Protein AF-A0A3D1VJ52-F1 (afdb_monomer_lite)

Structure (mmCIF, N/CA/C/O backbone):
data_AF-A0A3D1VJ52-F1
#
_entry.id   AF-A0A3D1VJ52-F1
#
loop_
_atom_site.group_PDB
_atom_site.id
_atom_site.type_symbol
_atom_site.label_atom_id
_atom_site.label_alt_id
_atom_site.label_comp_id
_atom_site.label_asym_id
_atom_site.label_entity_id
_atom_site.label_seq_id
_atom_site.pdbx_PDB_ins_code
_atom_site.Cartn_x
_atom_site.Cartn_y
_atom_site.Cartn_z
_atom_site.occupancy
_atom_site.B_iso_or_equiv
_atom_site.auth_seq_id
_atom_site.auth_comp_id
_atom_site.auth_asym_id
_atom_site.auth_atom_id
_atom_site.pdbx_PDB_model_num
ATOM 1 N N . MET A 1 1 ? -23.218 4.748 10.343 1.00 81.62 1 MET A N 1
ATOM 2 C CA . MET A 1 1 ? -22.519 5.219 9.128 1.00 81.62 1 MET A CA 1
ATOM 3 C C . MET A 1 1 ? -21.087 4.731 9.222 1.00 81.62 1 MET A C 1
ATOM 5 O O . MET A 1 1 ? -20.481 4.952 10.263 1.00 81.62 1 MET A O 1
ATOM 9 N N . TYR A 1 2 ? -20.589 4.026 8.209 1.00 93.44 2 TYR A N 1
ATOM 10 C CA . TYR A 1 2 ? -19.202 3.558 8.177 1.00 93.44 2 TYR A CA 1
ATOM 11 C C . TYR A 1 2 ? -18.296 4.654 7.605 1.00 93.44 2 TYR A C 1
ATOM 13 O O . TYR A 1 2 ? -18.704 5.356 6.679 1.00 93.44 2 TYR A O 1
ATOM 21 N N . ARG A 1 3 ? -17.099 4.829 8.175 1.00 97.44 3 ARG A N 1
ATOM 22 C CA . ARG A 1 3 ? -16.109 5.828 7.734 1.00 97.44 3 ARG A CA 1
ATOM 23 C C . ARG A 1 3 ? -14.846 5.117 7.277 1.00 97.44 3 ARG A C 1
ATOM 25 O O . ARG A 1 3 ? -14.302 4.321 8.040 1.00 97.44 3 ARG A O 1
ATOM 32 N N . TYR A 1 4 ? -14.384 5.447 6.078 1.00 98.19 4 TYR A N 1
ATOM 33 C CA . TYR A 1 4 ? -13.185 4.867 5.488 1.00 98.19 4 TYR A CA 1
ATOM 34 C C . TYR A 1 4 ? -12.206 5.957 5.071 1.00 98.19 4 TYR A C 1
ATOM 36 O O . TYR A 1 4 ? -12.618 6.988 4.542 1.00 98.19 4 TYR A O 1
ATOM 44 N N . GLU A 1 5 ? -10.925 5.724 5.341 1.00 98.19 5 GLU A N 1
ATOM 45 C CA . GLU A 1 5 ? -9.825 6.443 4.700 1.00 98.19 5 GLU A CA 1
ATOM 46 C C . GLU A 1 5 ? -9.485 5.717 3.404 1.00 98.19 5 GLU A C 1
ATOM 48 O O . GLU A 1 5 ? -9.156 4.535 3.443 1.00 98.19 5 GLU A O 1
ATOM 53 N N . THR A 1 6 ? -9.585 6.388 2.265 1.00 98.12 6 THR A N 1
ATOM 54 C CA . THR A 1 6 ? -9.396 5.750 0.958 1.00 98.12 6 THR A CA 1
ATOM 55 C C . THR A 1 6 ? -7.989 5.939 0.406 1.00 98.12 6 THR A C 1
ATOM 57 O O . THR A 1 6 ? -7.611 5.206 -0.501 1.00 98.12 6 THR A O 1
ATOM 60 N N . HIS A 1 7 ? -7.196 6.871 0.938 1.00 98.25 7 HIS A N 1
ATOM 61 C CA . HIS A 1 7 ? -5.847 7.157 0.446 1.00 98.25 7 HIS A CA 1
ATOM 62 C C . HIS A 1 7 ? -4.898 7.359 1.624 1.00 98.25 7 HIS A C 1
ATOM 64 O O . HIS A 1 7 ? -4.872 8.415 2.255 1.00 98.25 7 HIS A O 1
ATOM 70 N N . CYS A 1 8 ? -4.099 6.338 1.934 1.00 98.31 8 CYS A N 1
ATOM 71 C CA . CYS A 1 8 ? -3.202 6.375 3.081 1.00 98.31 8 CYS A CA 1
ATOM 72 C C . CYS A 1 8 ? -1.838 5.760 2.782 1.00 98.31 8 CYS A C 1
ATOM 74 O O . CYS A 1 8 ? -1.739 4.628 2.312 1.00 98.31 8 CYS A O 1
ATOM 76 N N . HIS A 1 9 ? -0.781 6.500 3.116 1.00 98.56 9 HIS A N 1
ATOM 77 C CA . HIS A 1 9 ? 0.603 6.067 2.953 1.00 98.56 9 HIS A CA 1
ATOM 78 C C . HIS A 1 9 ? 1.212 5.663 4.294 1.00 98.56 9 HIS A C 1
ATOM 80 O O . HIS A 1 9 ? 0.961 6.279 5.335 1.00 98.56 9 HIS A O 1
ATOM 86 N N . THR A 1 10 ? 2.081 4.663 4.257 1.00 98.69 10 THR A N 1
ATOM 87 C CA . THR A 1 10 ? 2.815 4.133 5.399 1.00 98.69 10 THR A CA 1
ATOM 88 C C . THR A 1 10 ? 4.309 4.380 5.241 1.00 98.69 10 THR A C 1
ATOM 90 O O . THR A 1 10 ? 4.862 4.411 4.138 1.00 98.69 10 THR A O 1
ATOM 93 N N . LYS A 1 11 ? 4.995 4.565 6.372 1.00 98.25 11 LYS A N 1
ATOM 94 C CA . LYS A 1 11 ? 6.449 4.790 6.400 1.00 98.25 11 LYS A CA 1
ATOM 95 C C . LYS A 1 11 ? 7.238 3.616 5.805 1.00 98.25 11 LYS A C 1
ATOM 97 O O . LYS A 1 11 ? 8.386 3.790 5.406 1.00 98.25 11 LYS A O 1
ATOM 102 N N . GLU A 1 12 ? 6.664 2.419 5.809 1.00 98.00 12 GLU A N 1
ATOM 103 C CA . GLU A 1 12 ? 7.287 1.204 5.296 1.00 98.00 12 GLU A CA 1
ATOM 104 C C . GLU A 1 12 ? 7.681 1.292 3.821 1.00 98.00 12 GLU A C 1
ATOM 106 O O . GLU A 1 12 ? 8.681 0.688 3.436 1.00 98.00 12 GLU A O 1
ATOM 111 N N . VAL A 1 13 ? 6.912 2.029 3.019 1.00 96.56 13 VAL A N 1
ATOM 112 C CA . VAL A 1 13 ? 7.064 2.052 1.558 1.00 96.56 13 VAL A CA 1
ATOM 113 C C . VAL A 1 13 ? 7.175 3.481 1.043 1.00 96.56 13 VAL A C 1
ATOM 115 O O . VAL A 1 13 ? 8.089 3.811 0.284 1.00 96.56 13 VAL A O 1
ATOM 118 N N . SER A 1 14 ? 6.279 4.359 1.487 1.00 95.81 14 SER A N 1
ATOM 119 C CA . SER A 1 14 ? 6.178 5.715 0.965 1.00 95.81 14 SER A CA 1
ATOM 120 C C . SER A 1 14 ? 7.110 6.671 1.697 1.00 95.81 14 SER A C 1
ATOM 122 O O . SER A 1 14 ? 6.922 6.980 2.873 1.00 95.81 14 SER A O 1
ATOM 124 N N . LEU A 1 15 ? 8.078 7.238 0.974 1.00 93.19 15 LEU A N 1
ATOM 125 C CA . LEU A 1 15 ? 9.044 8.201 1.524 1.00 93.19 15 LEU A CA 1
ATOM 126 C C . LEU A 1 15 ? 8.397 9.462 2.124 1.00 93.19 15 LEU A C 1
ATOM 128 O O . LEU A 1 15 ? 8.981 10.097 3.002 1.00 93.19 15 LEU A O 1
ATOM 132 N N . CYS A 1 16 ? 7.203 9.837 1.660 1.00 95.00 16 CYS A N 1
ATOM 133 C CA . CYS A 1 16 ? 6.459 10.978 2.191 1.00 95.00 16 CYS A CA 1
ATOM 134 C C . CYS A 1 16 ? 5.788 10.682 3.545 1.00 95.00 16 CYS A C 1
ATOM 136 O O . CYS A 1 16 ? 5.438 11.612 4.276 1.00 95.00 16 CYS A O 1
ATOM 138 N N . ALA A 1 17 ? 5.613 9.407 3.902 1.00 96.94 17 ALA A N 1
ATOM 139 C CA . ALA A 1 17 ? 4.958 8.995 5.130 1.00 96.94 17 ALA A CA 1
ATOM 140 C C . ALA A 1 17 ? 5.959 8.861 6.283 1.00 96.94 17 ALA A C 1
ATOM 142 O O . ALA A 1 17 ? 7.082 8.379 6.144 1.00 96.94 17 ALA A O 1
ATOM 143 N N . LYS A 1 18 ? 5.533 9.289 7.474 1.00 97.31 18 LYS A N 1
ATOM 144 C CA . LYS A 1 18 ? 6.360 9.263 8.696 1.00 97.31 18 LYS A CA 1
ATOM 145 C C . LYS A 1 18 ? 5.834 8.305 9.761 1.00 97.31 18 LYS A C 1
ATOM 147 O O . LYS A 1 18 ? 6.531 8.045 10.741 1.00 97.31 18 LYS A O 1
ATOM 152 N N . ILE A 1 19 ? 4.620 7.794 9.579 1.00 98.12 19 ILE A N 1
ATOM 153 C CA . ILE A 1 19 ? 3.909 6.983 10.565 1.00 98.12 19 ILE A CA 1
ATOM 154 C C . ILE A 1 19 ? 3.955 5.515 10.113 1.00 98.12 19 ILE A C 1
ATOM 156 O O . ILE A 1 19 ? 3.621 5.237 8.961 1.00 98.12 19 ILE A O 1
ATOM 160 N N . PRO A 1 20 ? 4.383 4.575 10.977 1.00 98.56 20 PRO A N 1
ATOM 161 C CA . PRO A 1 20 ? 4.325 3.147 10.672 1.00 98.56 20 PRO A CA 1
ATOM 162 C C . PRO A 1 20 ? 2.888 2.664 10.461 1.00 98.56 20 PRO A C 1
ATOM 164 O O . PRO A 1 20 ? 1.982 3.107 11.173 1.00 98.56 20 PRO A O 1
ATOM 167 N N . ALA A 1 21 ? 2.698 1.691 9.574 1.00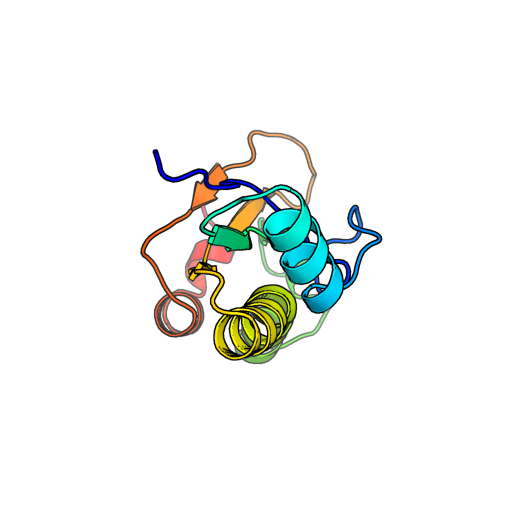 98.62 21 ALA A N 1
ATOM 168 C CA . ALA A 1 21 ? 1.401 1.102 9.228 1.00 98.62 21 ALA A CA 1
ATOM 169 C C . ALA A 1 21 ? 0.516 0.768 10.449 1.00 98.62 21 ALA A C 1
ATOM 171 O O . ALA A 1 21 ? -0.651 1.151 10.518 1.00 98.62 21 ALA A O 1
ATOM 172 N N . LYS A 1 22 ? 1.086 0.127 11.477 1.00 98.56 22 LYS A N 1
ATOM 173 C CA . LYS A 1 22 ? 0.363 -0.219 12.716 1.00 98.56 22 LYS A CA 1
ATOM 174 C C . LYS A 1 22 ? -0.198 1.002 13.456 1.00 98.56 22 LYS A C 1
ATOM 176 O O . LYS A 1 22 ? -1.293 0.943 14.014 1.00 98.56 22 LYS A O 1
ATOM 181 N N . GLU A 1 23 ? 0.550 2.101 13.484 1.00 98.75 23 GLU A N 1
ATOM 182 C CA . GLU A 1 23 ? 0.133 3.323 14.175 1.00 98.75 23 GLU A CA 1
ATOM 183 C C . GLU A 1 23 ? -0.866 4.136 13.347 1.00 98.75 23 GLU A C 1
ATOM 185 O O . GLU A 1 23 ? -1.752 4.763 13.925 1.00 98.75 23 GLU A O 1
ATOM 190 N N . VAL A 1 24 ? -0.811 4.041 12.013 1.00 98.56 24 VAL A N 1
ATOM 191 C CA . VAL A 1 24 ? -1.874 4.536 11.124 1.00 98.56 24 VAL A CA 1
ATOM 192 C C . VAL A 1 24 ? -3.206 3.851 11.456 1.00 98.56 24 VAL A C 1
ATOM 194 O O . VAL A 1 24 ? -4.194 4.528 11.744 1.00 98.56 24 VAL A O 1
ATOM 197 N N . VAL A 1 25 ? -3.233 2.515 11.517 1.00 98.81 25 VAL A N 1
ATOM 198 C CA . VAL A 1 25 ? -4.443 1.745 11.868 1.00 98.81 25 VAL A CA 1
ATOM 199 C C . VAL A 1 25 ? -4.971 2.141 13.251 1.00 98.81 25 VAL A C 1
ATOM 201 O O . VAL A 1 25 ? -6.159 2.436 13.415 1.00 98.81 25 VAL A O 1
ATOM 204 N N . ARG A 1 26 ? -4.084 2.210 14.256 1.00 98.75 26 ARG A N 1
ATOM 205 C CA . ARG A 1 26 ? -4.443 2.638 15.618 1.00 98.75 26 ARG A CA 1
ATOM 206 C C . ARG A 1 26 ? -5.048 4.043 15.625 1.00 98.75 26 ARG A C 1
ATOM 208 O O . ARG A 1 26 ? -6.028 4.284 16.335 1.00 98.75 26 ARG A O 1
ATOM 215 N N . PHE A 1 27 ? -4.462 4.965 14.864 1.00 98.50 27 PHE A N 1
ATOM 216 C CA . PHE A 1 27 ? -4.940 6.337 14.753 1.00 98.50 27 PHE A CA 1
ATOM 217 C C . PHE A 1 27 ? -6.367 6.376 14.205 1.00 98.50 27 PHE A C 1
ATOM 219 O O . PHE A 1 27 ? -7.250 6.908 14.880 1.00 98.50 27 PHE A O 1
ATOM 226 N N . TYR A 1 28 ? -6.623 5.755 13.052 1.00 98.44 28 TYR A N 1
ATOM 227 C CA . TYR A 1 28 ? -7.949 5.770 12.427 1.00 98.44 28 TYR A CA 1
ATOM 228 C C . TYR A 1 28 ? -9.012 5.076 13.284 1.00 98.44 28 TYR A C 1
ATOM 230 O O . TYR A 1 28 ? -10.108 5.619 13.449 1.00 98.44 28 TYR A O 1
ATOM 238 N N . LYS A 1 29 ? -8.670 3.971 13.961 1.00 98.06 29 LYS A N 1
ATOM 239 C CA . LYS A 1 29 ? -9.552 3.359 14.969 1.00 98.06 29 LYS A CA 1
ATOM 240 C C . LYS A 1 29 ? -9.953 4.350 16.058 1.00 98.06 29 LYS A C 1
ATOM 242 O O . LYS A 1 29 ? -11.131 4.470 16.387 1.00 98.06 29 LYS A O 1
ATOM 247 N N . LYS A 1 30 ? -8.985 5.084 16.620 1.00 98.19 30 LYS A N 1
ATOM 248 C CA . LYS A 1 30 ? -9.240 6.087 17.668 1.00 98.19 30 LYS A CA 1
ATOM 249 C C . LYS A 1 30 ? -10.135 7.228 17.170 1.00 98.19 30 LYS A C 1
ATOM 251 O O . LYS A 1 30 ? -10.895 7.776 17.961 1.00 98.19 30 LYS A O 1
ATOM 256 N N . GLN A 1 31 ? -10.070 7.559 15.880 1.00 97.75 31 GLN A N 1
ATOM 257 C CA . GLN A 1 31 ? -10.942 8.553 15.243 1.00 97.75 31 GLN A CA 1
ATOM 258 C C . GLN A 1 31 ? -12.338 8.010 14.871 1.00 97.75 31 GLN A C 1
ATOM 260 O O . GLN A 1 31 ? -13.154 8.748 14.315 1.00 97.75 31 GLN A O 1
ATOM 265 N N . GLY A 1 32 ? -12.629 6.739 15.168 1.00 97.31 32 GLY A N 1
ATOM 266 C CA . GLY A 1 32 ? -13.921 6.110 14.888 1.00 97.31 32 GLY A CA 1
ATOM 267 C C . GLY A 1 32 ? -14.110 5.694 13.428 1.00 97.31 32 GLY A C 1
ATOM 268 O O . GLY A 1 32 ? -15.248 5.629 12.962 1.00 97.31 32 GLY A O 1
ATOM 269 N N . TYR A 1 33 ? -13.020 5.452 12.694 1.00 98.38 33 TYR A N 1
ATOM 270 C CA . TYR A 1 33 ? -13.090 4.881 11.350 1.00 98.38 33 TYR A CA 1
ATOM 271 C C . TYR A 1 33 ? -13.354 3.381 11.421 1.00 98.38 33 TYR A C 1
ATOM 273 O O . TYR A 1 33 ? -12.875 2.687 12.316 1.00 98.38 33 TYR A O 1
ATOM 281 N N . THR A 1 34 ? -14.125 2.902 10.454 1.00 98.44 34 THR A N 1
ATOM 282 C CA . THR A 1 34 ? -14.412 1.482 10.249 1.00 98.44 34 THR A CA 1
ATOM 283 C C . THR A 1 34 ? -13.226 0.784 9.602 1.00 98.44 34 THR A C 1
ATOM 285 O O . THR A 1 34 ? -12.873 -0.322 9.998 1.00 98.44 34 THR A O 1
ATOM 288 N N . GLY A 1 35 ? -12.570 1.462 8.661 1.00 98.44 35 GLY A N 1
ATOM 289 C CA . GLY A 1 35 ? -11.429 0.906 7.959 1.00 98.44 35 GLY A CA 1
ATOM 290 C C . GLY A 1 35 ? -10.623 1.926 7.174 1.00 98.44 35 GLY A C 1
ATOM 291 O O . GLY A 1 35 ? -10.904 3.128 7.196 1.00 98.44 35 GLY A O 1
ATOM 292 N N . LEU A 1 36 ? -9.616 1.423 6.474 1.00 98.62 36 LEU A N 1
ATOM 293 C CA . LEU A 1 36 ? -8.723 2.205 5.635 1.00 98.62 36 LEU A CA 1
ATOM 294 C C . LEU A 1 36 ? -8.147 1.381 4.484 1.00 98.62 36 LEU A C 1
ATOM 296 O O . LEU A 1 36 ? -7.992 0.164 4.578 1.00 98.62 36 LEU A O 1
ATOM 300 N N . PHE A 1 37 ? -7.789 2.079 3.419 1.00 98.75 37 PHE A N 1
ATOM 301 C CA . PHE A 1 37 ? -7.038 1.553 2.294 1.00 98.75 37 PHE A CA 1
ATOM 302 C C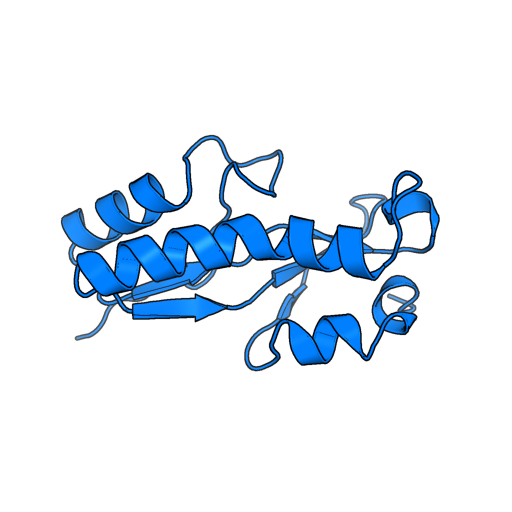 . PHE A 1 37 ? -5.591 2.007 2.443 1.00 98.75 37 PHE A C 1
ATOM 304 O O . PHE A 1 37 ? -5.322 3.201 2.589 1.00 98.75 37 PHE A O 1
ATOM 311 N N . ILE A 1 38 ? -4.663 1.055 2.419 1.00 98.75 38 ILE A N 1
ATOM 312 C CA . ILE A 1 38 ? -3.250 1.390 2.262 1.00 98.75 38 ILE A CA 1
ATOM 313 C C . ILE A 1 38 ? -2.983 1.510 0.774 1.00 98.75 38 ILE A C 1
ATOM 315 O O . ILE A 1 38 ? -3.229 0.561 0.038 1.00 98.75 38 ILE A O 1
ATOM 319 N N . THR A 1 39 ? -2.509 2.675 0.354 1.00 98.62 39 THR A N 1
ATOM 320 C CA . THR A 1 39 ? -2.269 3.039 -1.044 1.00 98.62 39 THR A CA 1
ATOM 321 C C . THR A 1 39 ? -0.868 3.604 -1.186 1.00 98.62 39 THR A C 1
ATOM 323 O O . THR A 1 39 ? -0.682 4.708 -1.677 1.00 98.62 39 THR A O 1
ATOM 326 N N . ASP A 1 40 ? 0.121 2.875 -0.676 1.00 98.25 40 ASP A N 1
ATOM 327 C CA . ASP A 1 40 ? 1.510 3.307 -0.748 1.00 98.25 40 ASP A CA 1
ATOM 328 C C . ASP A 1 40 ? 1.968 3.576 -2.190 1.00 98.25 40 ASP A C 1
ATOM 330 O O . ASP A 1 40 ? 1.456 2.976 -3.141 1.00 98.25 40 ASP A O 1
ATOM 334 N N . HIS A 1 41 ? 2.958 4.465 -2.331 1.00 95.69 41 HIS A N 1
ATOM 335 C CA . HIS A 1 41 ? 3.542 4.802 -3.622 1.00 95.69 41 HIS A CA 1
ATOM 336 C C . HIS A 1 41 ? 4.086 3.558 -4.321 1.00 95.69 41 HIS A C 1
ATOM 338 O O . HIS A 1 41 ? 5.024 2.905 -3.854 1.00 95.69 41 HIS A O 1
ATOM 344 N N . PHE A 1 42 ? 3.562 3.317 -5.511 1.00 94.81 42 PHE A N 1
ATOM 345 C CA . PHE A 1 42 ? 4.041 2.340 -6.462 1.00 94.81 42 PHE A CA 1
ATOM 346 C C . PHE A 1 42 ? 4.739 3.062 -7.611 1.00 94.81 42 PHE A C 1
ATOM 348 O O . PHE A 1 42 ? 4.107 3.566 -8.539 1.00 94.81 42 PHE A O 1
ATOM 355 N N . LYS A 1 43 ? 6.069 3.131 -7.537 1.00 90.56 43 LYS A N 1
ATOM 356 C CA . LYS A 1 43 ? 6.885 3.775 -8.569 1.00 90.56 43 LYS A CA 1
ATOM 357 C C . LYS A 1 43 ? 6.859 2.991 -9.879 1.00 90.56 43 LYS A C 1
ATOM 359 O O . LYS A 1 43 ? 6.994 1.769 -9.891 1.00 90.56 43 LYS A O 1
ATOM 364 N N . CYS A 1 44 ? 6.738 3.719 -10.974 1.00 85.94 44 CYS A N 1
ATOM 365 C CA . CYS A 1 44 ? 6.639 3.195 -12.333 1.00 85.94 44 CYS A CA 1
ATOM 366 C C . CYS A 1 44 ? 7.286 4.166 -13.333 1.00 85.94 44 CYS A C 1
ATOM 368 O O . CYS A 1 44 ? 7.679 5.268 -12.957 1.00 85.94 44 CYS A O 1
ATOM 370 N N . GLY A 1 45 ? 7.400 3.782 -14.604 1.00 84.81 45 GLY A N 1
ATOM 371 C CA . GLY A 1 45 ? 8.117 4.559 -15.626 1.00 84.81 45 GLY A CA 1
ATOM 372 C C . GLY A 1 45 ? 9.366 3.852 -16.163 1.00 84.81 45 GLY A C 1
ATOM 373 O O . GLY A 1 45 ? 10.260 4.491 -16.714 1.00 84.81 45 GLY A O 1
ATOM 374 N N . GLY A 1 46 ? 9.444 2.530 -16.004 1.00 86.56 46 GLY A N 1
ATOM 375 C CA . GLY A 1 46 ? 10.499 1.668 -16.534 1.00 86.56 46 GLY A CA 1
ATOM 376 C C . GLY A 1 46 ? 11.475 1.127 -15.489 1.00 86.56 46 GLY A C 1
ATOM 377 O O . GLY A 1 46 ? 11.385 1.432 -14.299 1.00 86.56 46 GLY A O 1
ATOM 378 N N . ASP A 1 47 ? 12.441 0.334 -15.958 1.00 87.19 47 ASP A N 1
ATOM 379 C CA . ASP A 1 47 ? 13.318 -0.517 -15.132 1.00 87.19 47 ASP A CA 1
ATOM 380 C C . ASP A 1 47 ? 14.101 0.228 -14.045 1.00 87.19 47 ASP A C 1
ATOM 382 O O . ASP A 1 47 ? 14.404 -0.326 -12.990 1.00 87.19 47 ASP A O 1
ATOM 386 N N . HIS A 1 48 ? 14.385 1.514 -14.257 1.00 85.81 48 HIS A N 1
ATOM 387 C CA . HIS A 1 48 ? 15.081 2.350 -13.280 1.00 85.81 48 HIS A CA 1
ATOM 388 C C . HIS A 1 48 ? 14.336 2.466 -11.933 1.00 85.81 48 HIS A C 1
ATOM 390 O O . HIS A 1 48 ? 14.956 2.759 -10.910 1.00 85.81 48 HIS A O 1
ATOM 396 N N . CYS A 1 49 ? 13.027 2.194 -11.900 1.00 86.50 49 CYS A N 1
ATOM 397 C CA . CYS A 1 49 ? 12.235 2.167 -10.668 1.00 86.50 49 CYS A CA 1
ATOM 398 C C . CYS A 1 49 ? 12.620 1.015 -9.734 1.00 86.50 49 CYS A C 1
ATOM 400 O O . CYS A 1 49 ? 12.431 1.129 -8.520 1.00 86.50 49 CYS A O 1
ATOM 402 N N . LEU A 1 50 ? 13.165 -0.077 -10.283 1.00 88.75 50 LEU A N 1
ATOM 403 C CA . LEU A 1 50 ? 13.481 -1.287 -9.528 1.00 88.75 50 LEU A CA 1
ATOM 404 C C . LEU A 1 50 ? 14.705 -1.118 -8.620 1.00 88.75 50 LEU A C 1
ATOM 406 O O . LEU A 1 50 ? 14.823 -1.856 -7.646 1.00 88.75 50 LEU A O 1
ATOM 410 N N . GLN A 1 51 ? 15.581 -0.135 -8.876 1.00 86.00 51 GLN A N 1
ATOM 411 C CA . GLN A 1 51 ? 16.791 0.122 -8.073 1.00 86.00 51 GLN A CA 1
ATOM 412 C C . GLN A 1 51 ? 17.613 -1.161 -7.830 1.00 86.00 51 GLN A C 1
ATOM 414 O O . GLN A 1 51 ? 17.875 -1.532 -6.686 1.00 86.00 51 GLN A O 1
ATOM 419 N N . ASP A 1 52 ? 17.950 -1.870 -8.911 1.00 86.31 52 ASP A N 1
ATOM 420 C CA . ASP A 1 52 ? 18.687 -3.147 -8.922 1.00 86.31 52 ASP A CA 1
ATOM 421 C C . ASP A 1 52 ? 17.980 -4.341 -8.246 1.00 86.31 52 ASP A C 1
ATOM 423 O O . ASP A 1 52 ? 18.572 -5.408 -8.068 1.00 86.31 52 ASP A O 1
ATOM 427 N N . LYS A 1 53 ? 16.700 -4.206 -7.877 1.00 90.81 53 LYS A N 1
ATOM 428 C CA . LYS A 1 53 ? 15.891 -5.307 -7.332 1.00 90.81 53 LYS A CA 1
ATOM 429 C C . LYS A 1 53 ? 15.249 -6.138 -8.444 1.00 90.81 53 LYS A C 1
ATOM 431 O O . LYS A 1 53 ? 14.932 -5.626 -9.513 1.00 90.81 53 LYS A O 1
ATOM 436 N N . SER A 1 54 ? 14.972 -7.413 -8.152 1.00 95.69 54 SER A N 1
ATOM 437 C CA . SER A 1 54 ? 14.050 -8.203 -8.978 1.00 95.69 54 SER A CA 1
ATOM 438 C C . SER A 1 54 ? 12.624 -7.657 -8.868 1.00 95.69 54 SER A C 1
ATOM 440 O O . SER A 1 54 ? 12.278 -7.016 -7.867 1.00 95.69 54 SER A O 1
ATOM 442 N N . TRP A 1 55 ? 11.784 -7.957 -9.860 1.00 95.62 55 TRP A N 1
ATOM 443 C CA . TRP A 1 55 ? 10.365 -7.603 -9.825 1.00 95.62 55 TRP A CA 1
ATOM 444 C C . TRP A 1 55 ? 9.675 -8.130 -8.568 1.00 95.62 55 TRP A C 1
ATOM 446 O O . TRP A 1 55 ? 9.004 -7.378 -7.866 1.00 95.62 55 TRP A O 1
ATOM 456 N N . GLU A 1 56 ? 9.909 -9.394 -8.212 1.00 97.12 56 GLU A N 1
ATOM 457 C CA . GLU A 1 56 ? 9.287 -9.992 -7.033 1.00 97.12 56 GLU A CA 1
ATOM 458 C C . GLU A 1 56 ? 9.711 -9.253 -5.765 1.00 97.12 56 GLU A C 1
ATOM 460 O O . GLU A 1 56 ? 8.876 -8.889 -4.940 1.00 97.12 56 GLU A O 1
ATOM 465 N N . THR A 1 57 ? 11.007 -8.959 -5.626 1.00 97.31 57 THR A N 1
ATOM 466 C CA . THR A 1 57 ? 11.532 -8.210 -4.475 1.00 97.31 57 THR A CA 1
ATOM 467 C C . THR A 1 57 ? 10.929 -6.809 -4.400 1.00 97.31 57 THR A C 1
ATOM 469 O O . THR A 1 57 ? 10.643 -6.315 -3.303 1.00 97.31 57 THR A O 1
ATOM 472 N N . TYR A 1 58 ? 10.730 -6.161 -5.549 1.00 96.44 58 TYR A N 1
ATOM 473 C CA . TYR A 1 58 ? 10.058 -4.873 -5.631 1.00 96.44 58 TYR A CA 1
ATOM 474 C C . TYR A 1 58 ? 8.610 -4.972 -5.137 1.00 96.44 58 TYR A C 1
ATOM 476 O O . TYR A 1 58 ? 8.261 -4.264 -4.194 1.00 96.44 58 TYR A O 1
ATOM 484 N N . ILE A 1 59 ? 7.812 -5.912 -5.655 1.00 97.69 59 ILE A N 1
ATOM 485 C CA . ILE A 1 59 ? 6.414 -6.109 -5.238 1.00 97.69 59 ILE A CA 1
ATOM 486 C C . ILE A 1 59 ? 6.293 -6.451 -3.753 1.00 97.69 59 ILE A C 1
ATOM 488 O O . ILE A 1 59 ? 5.515 -5.811 -3.041 1.00 97.69 59 ILE A O 1
ATOM 492 N N . TYR A 1 60 ? 7.099 -7.390 -3.247 1.00 97.56 60 TYR A N 1
ATOM 493 C CA . TYR A 1 60 ? 7.100 -7.725 -1.821 1.00 97.56 60 TYR A CA 1
ATOM 494 C C . TYR A 1 60 ? 7.444 -6.513 -0.956 1.00 97.56 60 TYR A C 1
ATOM 496 O O . TYR A 1 60 ? 6.849 -6.340 0.104 1.00 97.56 60 TYR A O 1
ATOM 504 N N . THR A 1 61 ? 8.380 -5.662 -1.397 1.00 96.12 61 THR A N 1
ATOM 505 C CA . THR A 1 61 ? 8.710 -4.417 -0.689 1.00 96.12 61 THR A CA 1
ATOM 506 C C . THR A 1 61 ? 7.531 -3.447 -0.713 1.00 96.12 61 THR A C 1
ATOM 508 O O . THR A 1 61 ? 7.142 -2.956 0.344 1.00 96.12 61 THR A O 1
ATOM 511 N N . SER A 1 62 ? 6.936 -3.213 -1.883 1.00 96.38 62 SER A N 1
ATOM 512 C CA . SER A 1 62 ? 5.830 -2.268 -2.075 1.00 96.38 62 SER A CA 1
ATOM 513 C C . SER A 1 62 ? 4.553 -2.669 -1.330 1.00 96.38 62 SER A C 1
ATOM 515 O O . SER A 1 62 ? 3.759 -1.807 -0.969 1.00 96.38 62 SER A O 1
ATOM 517 N N . CYS A 1 63 ? 4.372 -3.955 -1.020 1.00 98.06 63 CYS A N 1
ATOM 518 C CA . CYS A 1 63 ? 3.213 -4.445 -0.268 1.00 98.06 63 CYS A CA 1
ATOM 519 C C . CYS A 1 63 ? 3.427 -4.489 1.259 1.00 98.06 63 CYS A C 1
ATOM 521 O O . CYS A 1 63 ? 2.484 -4.786 1.997 1.00 98.06 63 CYS A O 1
ATOM 523 N N . GLN A 1 64 ? 4.630 -4.182 1.776 1.00 98.25 64 GLN A N 1
ATOM 524 C CA . GLN A 1 64 ? 4.918 -4.304 3.219 1.00 98.25 64 GLN A CA 1
ATOM 525 C C . GLN A 1 64 ? 4.038 -3.402 4.088 1.00 98.25 64 GLN A C 1
ATOM 527 O O . GLN A 1 64 ? 3.627 -3.817 5.175 1.00 98.25 64 GLN A O 1
ATOM 532 N N . GLY A 1 65 ? 3.749 -2.185 3.621 1.00 98.50 65 GLY A N 1
ATOM 533 C CA . GLY A 1 65 ? 2.878 -1.244 4.324 1.00 98.50 65 GLY A CA 1
ATOM 534 C C . GLY A 1 65 ? 1.486 -1.820 4.554 1.00 98.50 65 GLY A C 1
ATOM 535 O O . GLY A 1 65 ? 1.007 -1.871 5.690 1.00 98.50 65 GLY A O 1
ATOM 536 N N . TYR A 1 66 ? 0.882 -2.355 3.491 1.00 98.69 66 TYR A N 1
ATOM 537 C CA . TYR A 1 66 ? -0.402 -3.043 3.567 1.00 98.69 66 TYR A CA 1
ATOM 538 C C . TYR A 1 66 ? -0.344 -4.281 4.462 1.00 98.69 66 TYR A C 1
ATOM 540 O O . TYR A 1 66 ? -1.179 -4.406 5.352 1.00 98.69 66 TYR A O 1
ATOM 548 N N . ALA A 1 67 ? 0.644 -5.164 4.292 1.00 98.62 67 ALA A N 1
ATOM 549 C CA . ALA A 1 67 ? 0.731 -6.400 5.074 1.00 98.62 67 ALA A CA 1
ATOM 550 C C . ALA A 1 67 ? 0.765 -6.125 6.590 1.00 98.62 67 ALA A C 1
ATOM 552 O O . ALA A 1 67 ? 0.030 -6.746 7.362 1.00 98.62 67 ALA A O 1
ATOM 553 N N . ARG A 1 68 ? 1.556 -5.133 7.020 1.00 98.75 68 ARG A N 1
ATOM 554 C CA . ARG A 1 68 ? 1.631 -4.725 8.433 1.00 98.75 68 ARG A CA 1
ATOM 555 C C . ARG A 1 68 ? 0.368 -4.024 8.918 1.00 98.75 68 ARG A C 1
ATOM 557 O O . ARG A 1 68 ? -0.034 -4.214 10.066 1.00 98.75 68 ARG A O 1
ATOM 564 N N . ALA A 1 69 ? -0.252 -3.201 8.073 1.00 98.75 69 ALA A N 1
ATOM 565 C CA . ALA A 1 69 ? -1.529 -2.584 8.404 1.00 98.75 69 ALA A CA 1
ATOM 566 C C . ALA A 1 69 ? -2.614 -3.652 8.566 1.00 98.75 69 ALA A C 1
ATOM 568 O O . ALA A 1 69 ? -3.361 -3.599 9.534 1.00 98.75 69 ALA A O 1
ATOM 569 N N . LYS A 1 70 ? -2.667 -4.645 7.674 1.00 98.81 70 LYS A N 1
ATOM 570 C CA . LYS A 1 70 ? -3.648 -5.731 7.701 1.00 98.81 70 LYS A CA 1
ATOM 571 C C . LYS A 1 70 ? -3.537 -6.554 8.976 1.00 98.81 70 LYS A C 1
ATOM 573 O O . LYS A 1 70 ? -4.541 -6.740 9.653 1.00 98.81 70 LYS A O 1
ATOM 578 N N . GLU A 1 71 ? -2.321 -6.942 9.3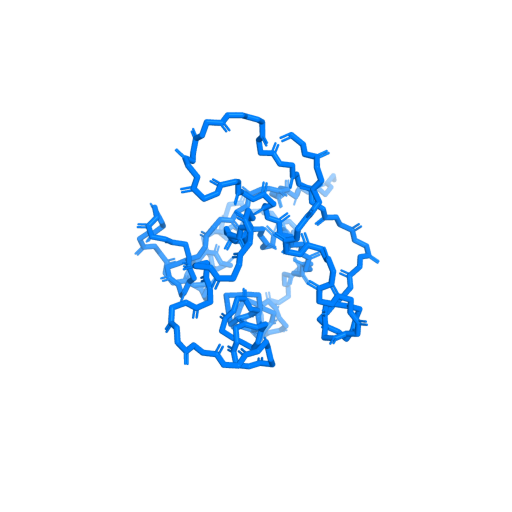58 1.00 98.75 71 GLU A N 1
ATOM 579 C CA . GLU A 1 71 ? -2.072 -7.627 10.632 1.00 98.75 71 GLU A CA 1
ATOM 580 C C . GLU A 1 71 ? -2.576 -6.799 11.829 1.00 98.75 71 GLU A C 1
ATOM 582 O O . GLU A 1 71 ? -3.274 -7.309 12.708 1.00 98.75 71 GLU A O 1
ATOM 587 N N . ALA A 1 72 ? -2.260 -5.500 11.862 1.00 98.75 72 ALA A N 1
ATOM 588 C CA . ALA A 1 72 ? -2.727 -4.610 12.921 1.00 98.75 72 ALA A CA 1
ATOM 589 C C . ALA A 1 72 ? -4.254 -4.426 12.902 1.00 98.75 72 ALA A C 1
ATOM 591 O O . ALA A 1 72 ? -4.876 -4.382 13.963 1.00 98.75 72 ALA A O 1
ATOM 592 N N . GLY A 1 73 ? -4.854 -4.325 11.717 1.00 98.69 73 GLY A N 1
ATOM 593 C CA . GLY A 1 73 ? -6.293 -4.194 11.509 1.00 98.69 73 GLY A CA 1
ATOM 594 C C . GLY A 1 73 ? -7.050 -5.401 12.035 1.00 98.69 73 GLY A C 1
ATOM 595 O O . GLY A 1 73 ? -7.974 -5.235 12.829 1.00 98.69 73 GLY A O 1
ATOM 596 N N . ASP A 1 74 ? -6.575 -6.605 11.719 1.00 98.69 74 ASP A N 1
ATOM 597 C CA . ASP A 1 74 ? -7.158 -7.868 12.183 1.00 98.69 74 ASP A CA 1
ATOM 598 C C . ASP A 1 74 ? -7.131 -7.984 13.710 1.00 98.69 74 ASP A C 1
ATOM 600 O O . ASP A 1 74 ? -8.118 -8.373 14.334 1.00 98.69 74 ASP A O 1
ATOM 604 N N . GLN A 1 75 ? -6.032 -7.564 14.342 1.00 98.50 75 GLN A N 1
ATOM 605 C CA . GLN A 1 75 ? -5.917 -7.530 15.805 1.00 98.50 75 GLN A CA 1
ATOM 606 C C . GLN A 1 75 ? -6.820 -6.469 16.449 1.00 98.50 75 GLN A C 1
ATOM 608 O O . GLN A 1 75 ? -7.224 -6.602 17.606 1.00 98.50 75 GLN A O 1
ATOM 613 N N . MET A 1 76 ? -7.100 -5.377 15.736 1.00 97.75 76 MET A N 1
ATOM 614 C CA . MET A 1 76 ? -7.817 -4.220 16.266 1.00 97.75 76 MET A CA 1
ATOM 615 C C . MET A 1 76 ? -9.285 -4.151 15.829 1.00 97.75 76 MET A C 1
ATOM 617 O O . MET A 1 76 ? -9.992 -3.279 16.336 1.00 97.75 76 MET A O 1
ATOM 621 N N . GLY A 1 77 ? -9.763 -5.037 14.958 1.00 97.75 77 GLY A N 1
ATOM 622 C CA . GLY A 1 77 ? -11.109 -4.961 14.386 1.00 97.75 77 GLY A CA 1
ATOM 623 C C . GLY A 1 77 ? -11.300 -3.720 13.512 1.00 97.75 77 GLY A C 1
ATOM 624 O O . GLY A 1 77 ? -12.282 -3.001 13.682 1.00 97.75 77 GLY A O 1
ATOM 625 N N . VAL A 1 78 ? -10.319 -3.427 12.656 1.00 98.50 78 VAL A N 1
ATOM 626 C CA . VAL A 1 78 ? -10.363 -2.358 11.648 1.00 98.50 78 VAL A CA 1
ATOM 627 C C . VAL A 1 78 ? -10.207 -3.006 10.284 1.00 98.50 78 VAL A C 1
ATOM 629 O O . VAL A 1 78 ? -9.243 -3.742 10.072 1.00 98.50 78 VAL A O 1
ATOM 632 N N . ASP A 1 79 ? -11.112 -2.705 9.360 1.00 98.56 79 ASP A N 1
ATOM 633 C CA . ASP A 1 79 ? -11.017 -3.234 8.003 1.00 98.56 79 ASP A CA 1
ATOM 634 C C . ASP A 1 79 ? -9.841 -2.570 7.280 1.00 98.56 79 ASP A C 1
ATOM 636 O O . ASP A 1 79 ? -9.753 -1.343 7.199 1.00 98.56 79 ASP A O 1
ATOM 640 N N . VAL A 1 80 ? -8.914 -3.373 6.765 1.00 98.69 80 VAL A N 1
ATOM 641 C CA . VAL A 1 80 ? -7.755 -2.873 6.021 1.00 98.69 80 VAL A CA 1
ATOM 642 C C . VAL A 1 80 ? -7.766 -3.472 4.631 1.00 98.69 80 VAL A C 1
ATOM 644 O O . VAL A 1 80 ? -7.742 -4.693 4.473 1.00 98.69 80 VAL A O 1
ATOM 647 N N . PHE A 1 81 ? -7.778 -2.598 3.633 1.00 98.62 81 PHE A N 1
ATOM 648 C CA . PHE A 1 81 ? -7.833 -2.964 2.227 1.00 98.62 81 PHE A CA 1
ATOM 649 C C . PHE A 1 81 ? -6.524 -2.627 1.526 1.00 98.62 81 PHE A C 1
ATOM 651 O O . PHE A 1 81 ? -5.848 -1.648 1.861 1.00 98.62 81 PHE A O 1
ATOM 658 N N . PHE A 1 82 ? -6.185 -3.453 0.541 1.00 98.62 82 PHE A N 1
ATOM 659 C CA . PHE A 1 82 ? -5.043 -3.223 -0.322 1.00 98.62 82 PHE A CA 1
ATOM 660 C C . PHE A 1 82 ? -5.420 -2.306 -1.483 1.00 98.62 82 PHE A C 1
ATOM 662 O O . PHE A 1 82 ? -6.482 -2.444 -2.095 1.00 98.62 82 PHE A O 1
ATOM 669 N N . GLY A 1 83 ? -4.511 -1.393 -1.783 1.00 98.38 83 GLY A N 1
ATOM 670 C CA . GLY A 1 83 ? -4.445 -0.632 -3.012 1.00 98.38 83 GLY A CA 1
ATOM 671 C C . GLY A 1 83 ? -3.025 -0.109 -3.187 1.00 98.38 83 GLY A C 1
ATOM 672 O O . GLY A 1 83 ? -2.129 -0.383 -2.385 1.00 98.38 83 GLY A O 1
ATOM 673 N N . TRP A 1 84 ? -2.815 0.673 -4.230 1.00 98.12 84 TRP A N 1
ATOM 674 C CA . TRP A 1 84 ? -1.568 1.405 -4.409 1.00 98.12 84 TRP A CA 1
ATOM 675 C C . TRP A 1 84 ? -1.829 2.715 -5.128 1.00 98.12 84 TRP A C 1
ATOM 677 O O . TRP A 1 84 ? -2.788 2.844 -5.894 1.00 98.12 84 TRP A O 1
ATOM 687 N N . GLU A 1 85 ? -0.967 3.687 -4.871 1.00 96.94 85 GLU A N 1
ATOM 688 C CA . GLU A 1 85 ? -0.899 4.892 -5.680 1.00 96.94 85 GLU A CA 1
ATOM 689 C C . GLU A 1 85 ? 0.128 4.660 -6.783 1.00 96.94 85 GLU A C 1
ATOM 691 O O . GLU A 1 85 ? 1.329 4.579 -6.534 1.00 96.94 85 GLU A O 1
ATOM 696 N N . TYR A 1 86 ? -0.345 4.491 -8.011 1.00 94.44 86 TYR A N 1
ATOM 697 C CA . TYR A 1 86 ? 0.510 4.408 -9.181 1.00 94.44 86 TYR A CA 1
ATOM 698 C C . TYR A 1 86 ? 1.158 5.777 -9.406 1.00 94.44 86 TYR A C 1
ATOM 700 O O . TYR A 1 86 ? 0.465 6.738 -9.743 1.00 94.44 86 TYR A O 1
ATOM 708 N N . THR A 1 87 ? 2.473 5.852 -9.197 1.00 91.62 87 THR A N 1
ATOM 709 C CA . THR A 1 87 ? 3.238 7.103 -9.165 1.00 91.62 87 THR A CA 1
ATOM 710 C C . THR A 1 87 ? 4.362 7.074 -10.184 1.00 91.62 87 THR A C 1
ATOM 712 O O . THR A 1 87 ? 5.286 6.260 -10.082 1.00 91.62 87 THR A O 1
ATOM 715 N N . HIS A 1 88 ? 4.326 7.984 -11.155 1.00 86.69 88 HIS A N 1
ATOM 716 C CA . HIS A 1 88 ? 5.368 8.051 -12.177 1.00 86.69 88 HIS A CA 1
ATOM 717 C C . HIS A 1 88 ? 6.713 8.485 -11.574 1.00 86.69 88 HIS A C 1
ATOM 719 O O . HIS A 1 88 ? 6.780 9.401 -10.756 1.00 86.69 88 HIS A O 1
ATOM 725 N N . ALA A 1 89 ? 7.814 7.847 -11.977 1.00 77.19 89 ALA A N 1
ATOM 726 C CA . ALA A 1 89 ? 9.128 8.027 -11.357 1.00 77.19 89 ALA A CA 1
ATOM 727 C C . ALA A 1 89 ? 9.724 9.426 -11.541 1.00 77.19 89 ALA A C 1
ATOM 729 O O . ALA A 1 89 ? 10.544 9.853 -10.727 1.00 77.19 89 ALA A O 1
ATOM 730 N N . SER A 1 90 ? 9.299 10.162 -12.571 1.00 73.00 90 SER A N 1
ATOM 731 C CA . SER A 1 90 ? 9.657 11.577 -12.718 1.00 73.00 90 SER A CA 1
ATOM 732 C C . SER A 1 90 ? 8.888 12.497 -11.764 1.00 73.00 90 SER A C 1
ATOM 734 O O . SER A 1 90 ? 9.249 13.666 -11.659 1.00 73.00 90 SER A O 1
ATOM 736 N N . TYR A 1 91 ? 7.839 12.003 -11.094 1.00 68.88 91 TYR A N 1
ATOM 737 C CA . TYR A 1 91 ? 6.846 12.800 -10.361 1.00 68.88 91 TYR A CA 1
ATOM 738 C C . TYR A 1 91 ? 6.208 13.910 -11.217 1.00 68.88 91 TYR A C 1
ATOM 740 O O . TYR A 1 91 ? 5.715 14.913 -10.703 1.00 68.88 91 TYR A O 1
ATOM 748 N N . ILE A 1 92 ? 6.253 13.746 -12.541 1.00 69.38 92 ILE A N 1
ATOM 749 C CA . ILE A 1 92 ? 5.602 14.609 -13.522 1.00 69.38 92 ILE A CA 1
ATOM 750 C C . ILE A 1 92 ? 4.467 13.785 -14.115 1.00 69.38 92 ILE A C 1
ATOM 752 O O . ILE A 1 92 ? 4.724 12.739 -14.705 1.00 69.38 92 ILE A O 1
ATOM 756 N N . GLY A 1 93 ? 3.234 14.260 -13.959 1.00 73.25 93 GLY A N 1
ATOM 757 C CA . GLY A 1 93 ? 2.040 13.568 -14.439 1.00 73.25 93 GLY A CA 1
ATOM 758 C C . GLY A 1 93 ? 0.958 13.476 -13.369 1.00 73.25 93 GLY A C 1
ATOM 759 O O . GLY A 1 93 ? 0.982 14.220 -12.389 1.00 73.25 93 GLY A O 1
ATOM 760 N N . ALA A 1 94 ? -0.006 12.587 -13.597 1.00 84.25 94 ALA A N 1
ATOM 761 C CA . ALA A 1 94 ? -1.063 12.267 -12.648 1.00 84.25 94 ALA A CA 1
ATOM 762 C C . ALA A 1 94 ? -0.720 10.984 -11.884 1.00 84.25 94 ALA A C 1
ATOM 764 O O . ALA A 1 94 ? -0.246 10.017 -12.482 1.00 84.25 94 ALA A O 1
ATOM 765 N N . ASP A 1 95 ? -1.011 10.983 -10.587 1.00 90.69 95 ASP A N 1
ATOM 766 C CA . ASP A 1 95 ? -0.985 9.782 -9.760 1.00 90.69 95 ASP A CA 1
ATOM 767 C C . ASP A 1 95 ? -2.376 9.134 -9.757 1.00 90.69 95 ASP A C 1
ATOM 769 O O . ASP A 1 95 ? -3.402 9.827 -9.753 1.00 90.69 95 ASP A O 1
ATOM 773 N N . PHE A 1 96 ? -2.423 7.801 -9.779 1.00 93.12 96 PHE A N 1
ATOM 774 C CA . PHE A 1 96 ? -3.677 7.050 -9.865 1.00 93.12 96 PHE A CA 1
ATOM 775 C C . PHE A 1 96 ? -3.823 6.062 -8.716 1.00 93.12 96 PHE A C 1
ATOM 777 O O . PHE A 1 96 ? -2.987 5.186 -8.513 1.00 93.12 96 PHE A O 1
ATOM 784 N N . LEU A 1 97 ? -4.944 6.144 -8.006 1.00 97.19 97 LEU A N 1
ATOM 785 C CA . LEU A 1 97 ? -5.309 5.159 -6.996 1.00 97.19 97 LEU A CA 1
ATOM 786 C C . LEU A 1 97 ? -5.895 3.918 -7.659 1.00 97.19 97 LEU A C 1
ATOM 788 O O . LEU A 1 97 ? -6.869 4.008 -8.409 1.00 97.19 97 LEU A O 1
ATOM 792 N N . THR A 1 98 ? -5.315 2.761 -7.353 1.00 97.19 98 THR A N 1
ATOM 793 C CA . THR A 1 98 ? -5.777 1.469 -7.864 1.00 97.19 98 THR A CA 1
ATOM 794 C C . THR A 1 98 ? -6.279 0.596 -6.721 1.00 97.19 98 THR A C 1
ATOM 796 O O . THR A 1 98 ? -5.601 0.432 -5.706 1.00 97.19 98 THR A O 1
ATOM 799 N N . TYR A 1 99 ? -7.473 0.026 -6.899 1.00 97.94 99 TYR A N 1
ATOM 80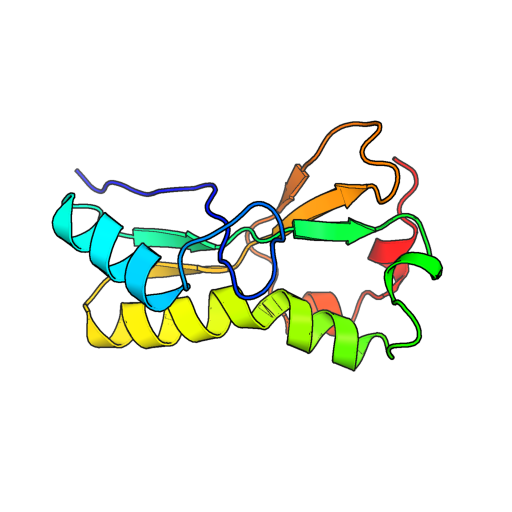0 C CA . TYR A 1 99 ? -8.147 -0.833 -5.924 1.00 97.94 99 TYR A CA 1
ATOM 801 C C . TYR A 1 99 ? -8.724 -2.078 -6.599 1.00 97.94 99 TYR A C 1
ATOM 803 O O . TYR A 1 99 ? -9.078 -2.046 -7.776 1.00 97.94 99 TYR A O 1
ATOM 811 N N . GLY A 1 100 ? -8.892 -3.155 -5.828 1.00 96.94 100 GLY A N 1
ATOM 812 C CA . GLY A 1 100 ? -9.553 -4.387 -6.280 1.00 96.94 100 GLY A CA 1
ATOM 813 C C . GLY A 1 100 ? -8.637 -5.404 -6.966 1.00 96.94 100 GLY A C 1
ATOM 814 O O . GLY A 1 100 ? -9.080 -6.513 -7.245 1.00 96.94 100 GLY A O 1
ATOM 815 N N . LEU A 1 101 ? -7.373 -5.050 -7.188 1.00 97.25 101 LEU A N 1
ATOM 816 C CA . LEU A 1 101 ? -6.298 -5.952 -7.603 1.00 97.25 101 LEU A CA 1
ATOM 817 C C . LEU A 1 101 ? -5.393 -6.236 -6.399 1.00 97.25 101 LEU A C 1
ATOM 819 O O . LEU A 1 101 ? -5.308 -5.406 -5.494 1.00 97.25 101 LEU A O 1
ATOM 823 N N . ASP A 1 102 ? -4.733 -7.392 -6.377 1.00 96.50 102 ASP A N 1
ATOM 824 C CA . ASP A 1 102 ? -3.924 -7.853 -5.248 1.00 96.50 102 ASP A CA 1
ATOM 825 C C . ASP A 1 102 ? -2.428 -7.991 -5.581 1.00 96.50 102 ASP A C 1
ATOM 827 O O . ASP A 1 102 ? -1.954 -7.653 -6.668 1.00 96.50 102 ASP A O 1
ATOM 831 N N . GLN A 1 103 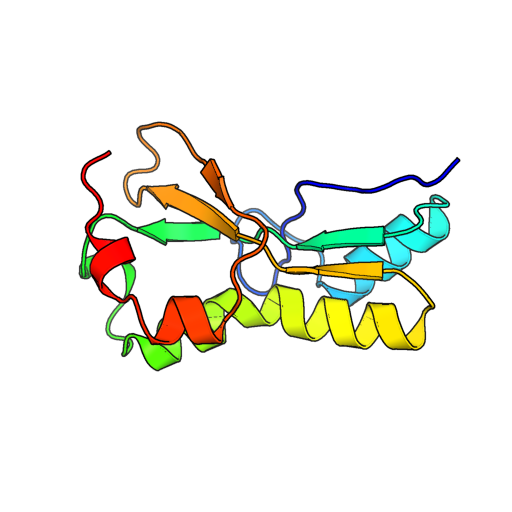? -1.660 -8.443 -4.590 1.00 97.25 103 GLN A N 1
ATOM 832 C CA . GLN A 1 103 ? -0.224 -8.655 -4.726 1.00 97.25 103 GLN A CA 1
ATOM 833 C C . GLN A 1 103 ? 0.112 -9.731 -5.772 1.00 97.25 103 GLN A C 1
ATOM 835 O O . GLN A 1 103 ? 1.112 -9.590 -6.474 1.00 97.25 103 GLN A O 1
ATOM 840 N N . ASP A 1 104 ? -0.704 -10.778 -5.903 1.00 98.12 104 ASP A N 1
ATOM 841 C CA . ASP A 1 104 ? -0.477 -11.849 -6.880 1.00 98.12 104 ASP A CA 1
ATOM 842 C C . ASP A 1 104 ? -0.713 -11.345 -8.308 1.00 98.12 104 ASP A C 1
ATOM 844 O O . ASP A 1 104 ? 0.034 -11.683 -9.235 1.00 98.12 104 ASP A O 1
ATOM 848 N N . TRP A 1 105 ? -1.697 -10.461 -8.486 1.00 98.19 105 TRP A N 1
ATOM 849 C CA . TRP A 1 105 ? -1.881 -9.735 -9.734 1.00 98.19 105 TRP A CA 1
ATOM 850 C C . TRP A 1 105 ? -0.638 -8.902 -10.066 1.00 98.19 105 TRP A C 1
ATOM 852 O O . TRP A 1 105 ? -0.092 -9.039 -11.156 1.00 98.19 105 TRP A O 1
ATOM 862 N N . LEU A 1 106 ? -0.107 -8.124 -9.118 1.00 97.50 106 LEU A N 1
ATOM 863 C CA . LEU A 1 106 ? 1.128 -7.361 -9.345 1.00 97.50 106 LEU A CA 1
ATOM 864 C C . LEU A 1 106 ? 2.316 -8.269 -9.700 1.00 97.50 106 LEU A C 1
ATOM 866 O O . LEU A 1 106 ? 3.046 -7.986 -10.645 1.00 97.50 106 LEU A O 1
ATOM 870 N N . LEU A 1 107 ? 2.500 -9.392 -9.000 1.00 97.81 107 LEU A N 1
ATOM 871 C CA . LEU A 1 107 ? 3.572 -10.350 -9.301 1.00 97.81 107 LEU A CA 1
ATOM 872 C C . LEU A 1 107 ? 3.478 -10.910 -10.728 1.00 97.81 107 LEU A C 1
ATOM 874 O O . LEU A 1 107 ? 4.510 -11.147 -11.353 1.00 97.81 107 LEU A O 1
ATOM 878 N N . SER A 1 108 ? 2.264 -11.090 -11.247 1.00 98.19 108 SER A N 1
ATOM 879 C CA . SER A 1 108 ? 2.019 -11.653 -12.579 1.00 98.19 108 SER A CA 1
ATOM 880 C C . SER A 1 108 ? 2.012 -10.632 -13.723 1.00 98.19 108 SER A C 1
ATOM 882 O O . SER A 1 108 ? 2.032 -11.062 -14.874 1.00 98.19 108 SER A O 1
ATOM 884 N N . HIS A 1 109 ? 2.033 -9.326 -13.428 1.00 97.06 109 HIS A N 1
ATOM 885 C CA . HIS A 1 109 ? 1.901 -8.255 -14.429 1.00 97.06 109 HIS A CA 1
ATOM 886 C C . HIS A 1 109 ? 3.056 -7.224 -14.366 1.00 97.06 109 HIS A C 1
ATOM 888 O O . HIS A 1 109 ? 2.823 -6.039 -14.100 1.00 97.06 109 HIS A O 1
ATOM 894 N N . PRO A 1 110 ? 4.328 -7.631 -14.584 1.00 95.56 110 PRO A N 1
ATOM 895 C CA . PRO A 1 110 ? 5.481 -6.720 -14.576 1.00 95.56 110 PRO A CA 1
ATOM 896 C C . PRO A 1 110 ? 5.421 -5.619 -15.641 1.00 95.56 110 PRO A C 1
ATOM 898 O O . PRO A 1 110 ? 6.035 -4.564 -15.478 1.00 95.56 110 PRO A O 1
ATOM 901 N N . GLU A 1 111 ? 4.655 -5.814 -16.714 1.00 94.06 111 GLU A N 1
ATOM 902 C CA . GLU A 1 111 ? 4.448 -4.822 -17.769 1.00 94.06 111 GLU A CA 1
ATOM 903 C C . GLU A 1 111 ? 3.836 -3.512 -17.260 1.00 94.06 111 GLU A C 1
ATOM 905 O O . GLU A 1 111 ? 4.027 -2.472 -17.894 1.00 94.06 111 G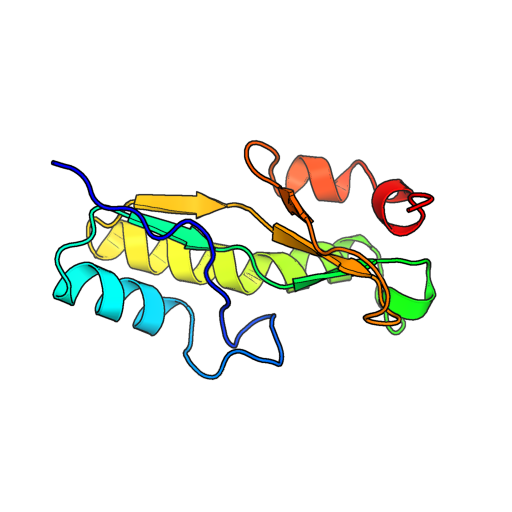LU A O 1
ATOM 910 N N . ILE A 1 112 ? 3.170 -3.528 -16.096 1.00 93.38 112 ILE A N 1
ATOM 911 C CA . ILE A 1 112 ? 2.621 -2.320 -15.467 1.00 93.38 112 ILE A CA 1
ATOM 912 C C . ILE A 1 112 ? 3.709 -1.263 -15.214 1.00 93.38 112 ILE A C 1
ATOM 914 O O . ILE A 1 112 ? 3.430 -0.068 -15.210 1.00 93.38 112 ILE A O 1
ATOM 918 N N . LEU A 1 113 ? 4.971 -1.681 -15.064 1.00 91.38 113 LEU A N 1
ATOM 919 C CA . LEU A 1 113 ? 6.101 -0.778 -14.865 1.00 91.38 113 LEU A CA 1
ATOM 920 C C . LEU A 1 113 ? 6.324 0.170 -16.055 1.00 91.38 113 LEU A C 1
ATOM 922 O O . LEU A 1 113 ? 6.882 1.254 -15.874 1.00 91.38 113 LEU A O 1
ATOM 926 N N . HIS A 1 114 ? 5.882 -0.222 -17.251 1.00 88.62 114 HIS A N 1
ATOM 927 C CA . HIS A 1 114 ? 6.119 0.481 -18.512 1.00 88.62 114 HIS A CA 1
ATOM 928 C C . HIS A 1 114 ? 4.842 1.058 -19.134 1.00 88.62 114 HIS A C 1
ATOM 930 O O . HIS A 1 114 ? 4.837 1.343 -20.334 1.00 88.62 114 HIS A O 1
ATOM 936 N N . MET A 1 115 ? 3.752 1.219 -18.372 1.00 84.50 115 MET A N 1
ATOM 937 C CA . MET A 1 115 ? 2.530 1.791 -18.942 1.00 84.50 115 MET A CA 1
ATOM 938 C C . MET A 1 115 ? 2.800 3.185 -19.543 1.00 84.50 115 MET A C 1
ATOM 940 O O . MET A 1 115 ? 3.414 4.023 -18.879 1.00 84.50 115 MET A O 1
ATOM 944 N N . PRO A 1 116 ? 2.338 3.450 -20.779 1.00 71.25 116 PRO A N 1
ATOM 945 C CA . PRO A 1 116 ? 2.482 4.749 -21.421 1.00 71.25 116 PRO A CA 1
ATOM 946 C C . PRO A 1 116 ? 1.417 5.701 -20.868 1.00 71.25 116 PRO A C 1
ATOM 948 O O . PRO A 1 116 ? 0.249 5.611 -21.251 1.00 71.25 116 PRO A O 1
ATOM 951 N N . ILE A 1 117 ? 1.805 6.583 -19.949 1.00 65.62 117 ILE A N 1
ATOM 952 C CA . ILE A 1 117 ? 0.917 7.570 -19.313 1.00 65.62 117 ILE A CA 1
ATOM 953 C C . ILE A 1 117 ? 1.562 8.945 -19.296 1.00 65.62 117 ILE A C 1
ATOM 955 O O . ILE A 1 117 ? 2.808 9.006 -19.199 1.00 65.62 117 ILE A O 1
#

Radius of gyration: 14.26 Å; chains: 1; bounding box: 41×26×39 Å

pLDDT: mean 94.31, std 7.18, range [65.62, 98.81]

Secondary structure (DSSP, 8-state):
---EEEEE--TTT-TT--S-HHHHHHHHHHTT-SEEEE--EEEESSGGGGTT--HHHHHHHHTHHHHHHHHHHHHHT-EEEEEEEEEETTS-S--EEEES--HHHHHH-GGGGG---

Sequence (117 aa):
MYRYETHCHTKEVSLCAKIPAKEVVRFYKKQGYTGLFITDHFKCGGDHCLQDKSWETYIYTSCQGYARAKEAGDQMGVDVFFGWEYTHASYIGADFLTYGLDQDWLLSHPEILHMPI

Foldseek 3Di:
DAAEAEEDEAVQAAVVHDHHLLVVLVVCVVVVHQAYEHAYEDEAADDVSCVPHDQLRSLVSRCPSQVVNCVSCVVSNHDYAYWYFHAYPVNPDDIDIGHDDDSVNSVVCVCSRNDDD